Protein AF-A0A160VWM6-F1 (afdb_monomer)

Nearest PDB structures (foldseek):
  8x8i-assembly1_B  TM=5.384E-01  e=4.604E-02  Acinetobacter baumannii
  8x8i-assembly1_A  TM=5.334E-01  e=9.144E-02  Acinetobacter baumannii
  6uvq-assembly1_A  TM=3.878E-01  e=1.323E-02  Actinomadura melliaura
  3bus-assembly2_B  TM=4.805E-01  e=1.933E-01  Lentzea aerocolonigenes
  2o57-assembly2_D  TM=3.597E-01  e=1.249E-01  Galdieria sulphuraria

Sequence (123 aa):
MARKLAQTVMIVEPVPSGNEAYLRFAELWRKAMTSIGRYEVYQLPEYWWRLAKEAGFNITLKKIIRWNSYVPSEVLMNMGEETVKEWKELGVHKEIIEEFKEFLKEKPKMKWSDIAVIVASRA

Foldseek 3Di:
DVLVVDQKDKDKFFAQDWDPLSVVVLVLVCLLCVQLVHHPDGDHLVVVVVVLVVSQWAWPDKDKADFPDWDPLVNVVVVLVVVLVVSVVSVGDVVSSVVSVVSNVVSDRTTGTIMIIIMTGHD

Secondary structure (DSSP, 8-state):
-HHHH-SEEEEEEE-S---HHHHHHHHHHHHHHHHTT----PPPHHHHHHHHHHTTPEEEEEEEE---SBPPHHHHHHHHHHHHHHHHHTT--HHHHHHHHHHHHT---PBPPPEEEEEEE--

Organism: NCBI:txid54262

Mean predicted aligned error: 4.63 Å

Structure (mmCIF, N/CA/C/O backbone):
data_AF-A0A160VWM6-F1
#
_entry.id   AF-A0A160VWM6-F1
#
loop_
_atom_site.group_PDB
_atom_site.id
_atom_site.type_symbol
_atom_site.label_atom_id
_atom_site.label_alt_id
_atom_site.label_comp_id
_atom_site.lab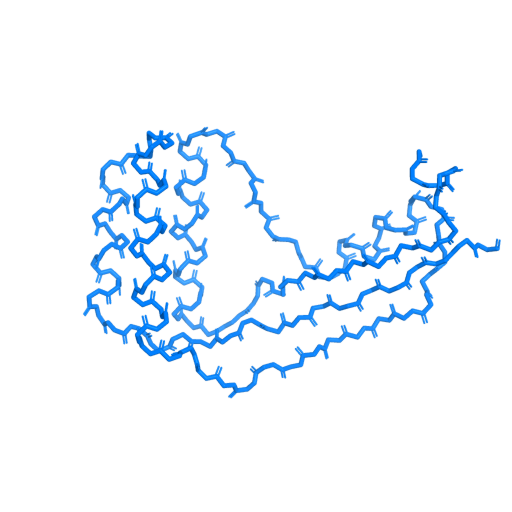el_asym_id
_atom_site.label_entity_id
_atom_site.label_seq_id
_atom_site.pdbx_PDB_ins_code
_atom_site.Cartn_x
_atom_site.Cartn_y
_atom_site.Cartn_z
_atom_site.occupancy
_atom_site.B_iso_or_equiv
_atom_site.auth_seq_id
_atom_site.auth_comp_id
_atom_site.auth_asym_id
_atom_site.auth_atom_id
_ato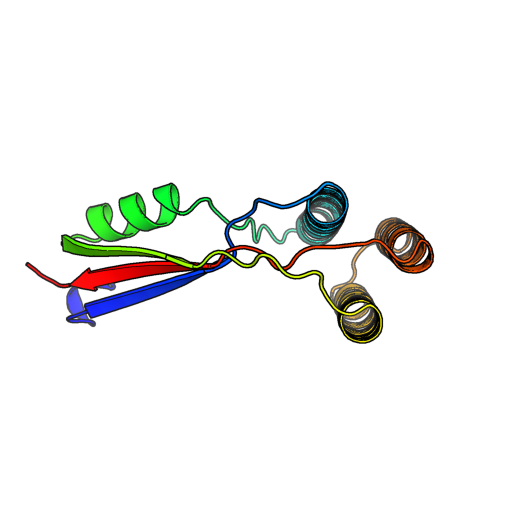m_site.pdbx_PDB_model_num
ATOM 1 N N . MET A 1 1 ? -15.609 18.452 12.165 1.00 59.94 1 MET A N 1
ATOM 2 C CA . MET A 1 1 ? -16.605 18.466 11.067 1.00 59.94 1 MET A CA 1
ATOM 3 C C . MET A 1 1 ? -17.255 17.090 10.887 1.00 59.94 1 MET A C 1
ATOM 5 O O . MET A 1 1 ? -18.456 17.008 11.097 1.00 59.94 1 MET A O 1
ATOM 9 N N . ALA A 1 2 ? -16.486 16.007 10.681 1.00 64.25 2 ALA A N 1
ATOM 10 C CA . ALA A 1 2 ? -16.989 14.615 10.642 1.00 64.25 2 ALA A CA 1
ATOM 11 C C . ALA A 1 2 ? -17.805 14.215 11.891 1.00 64.25 2 ALA A C 1
ATOM 13 O O . ALA A 1 2 ? -18.940 13.759 11.764 1.00 64.25 2 ALA A O 1
ATOM 14 N N . ARG A 1 3 ? -17.275 14.574 13.077 1.00 65.69 3 ARG A N 1
ATOM 15 C CA . ARG A 1 3 ? -17.990 14.975 14.306 1.00 65.69 3 ARG A CA 1
ATOM 16 C C . ARG A 1 3 ? -19.502 15.029 14.171 1.00 65.69 3 ARG A C 1
ATOM 18 O O . ARG A 1 3 ? -20.225 14.242 14.736 1.00 65.69 3 ARG A O 1
ATOM 25 N N . LYS A 1 4 ? -19.965 16.050 13.458 1.00 77.25 4 LYS A N 1
ATOM 26 C CA . LYS A 1 4 ? -21.356 16.503 13.445 1.00 77.25 4 LYS A CA 1
ATOM 27 C C . LYS A 1 4 ? -22.232 15.701 12.479 1.00 77.25 4 LYS A C 1
ATOM 29 O O . LYS A 1 4 ? -23.443 15.702 12.649 1.00 77.25 4 LYS A O 1
ATOM 34 N N . LEU A 1 5 ? -21.628 14.961 11.548 1.00 81.56 5 LEU A N 1
ATOM 35 C CA . LEU A 1 5 ? -22.314 14.282 10.446 1.00 81.56 5 LEU A CA 1
ATOM 36 C C . LEU A 1 5 ? -22.475 12.772 10.669 1.00 81.56 5 LEU A C 1
ATOM 38 O O . LEU A 1 5 ? -23.514 12.227 10.327 1.00 81.56 5 LEU A O 1
ATOM 42 N N . ALA A 1 6 ? -21.495 12.108 11.289 1.00 86.06 6 ALA A N 1
ATOM 43 C CA . ALA A 1 6 ? -21.520 10.655 11.485 1.00 86.06 6 ALA A CA 1
ATOM 44 C C . ALA A 1 6 ? -21.591 10.274 12.969 1.00 86.06 6 ALA A C 1
ATOM 46 O O . ALA A 1 6 ? -20.918 10.897 13.796 1.00 86.06 6 ALA A O 1
ATOM 47 N N . GLN A 1 7 ? -22.396 9.261 13.309 1.00 89.31 7 GLN A N 1
ATOM 48 C CA . GLN A 1 7 ? -22.401 8.652 14.648 1.00 89.31 7 GLN A CA 1
ATOM 49 C C . GLN A 1 7 ? -21.214 7.700 14.841 1.00 89.31 7 GLN A C 1
ATOM 51 O O . GLN A 1 7 ? -20.629 7.665 15.922 1.00 89.31 7 GLN A O 1
ATOM 56 N N . THR A 1 8 ? -20.817 7.009 13.773 1.00 93.19 8 THR A N 1
ATOM 57 C CA . THR A 1 8 ? -19.707 6.056 13.746 1.00 93.19 8 THR A CA 1
ATOM 58 C C . THR A 1 8 ? -18.904 6.243 12.465 1.00 93.19 8 THR A C 1
ATOM 60 O O . THR A 1 8 ? -19.462 6.538 11.410 1.00 93.19 8 THR A O 1
ATOM 63 N N . VAL A 1 9 ? -17.589 6.081 12.567 1.00 93.75 9 VAL A N 1
ATOM 64 C CA . VAL A 1 9 ? -16.632 6.077 11.463 1.00 93.75 9 VAL A CA 1
ATOM 65 C C . VAL A 1 9 ? -15.861 4.765 11.510 1.00 93.75 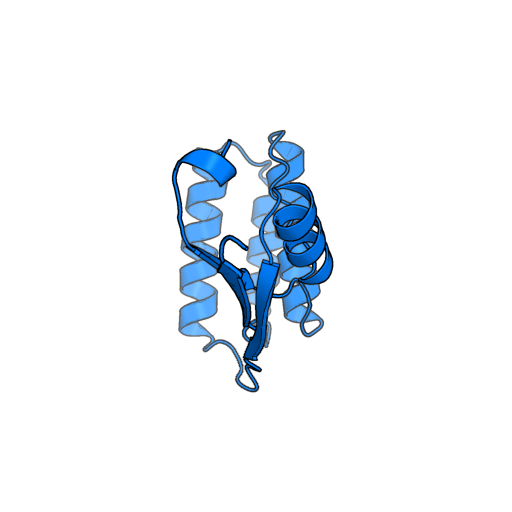9 VAL A C 1
ATOM 67 O O . VAL A 1 9 ? -15.404 4.345 12.575 1.00 93.75 9 VAL A O 1
ATOM 70 N N . MET A 1 10 ? -15.700 4.140 10.347 1.00 94.88 10 MET A N 1
ATOM 71 C CA . MET A 1 10 ? -14.799 3.012 10.149 1.00 94.88 10 MET A CA 1
ATOM 72 C C . MET A 1 10 ? -13.683 3.437 9.198 1.00 94.88 10 MET A C 1
ATOM 74 O O . MET A 1 10 ? -13.961 3.940 8.114 1.00 94.88 10 MET A O 1
ATOM 78 N N . ILE A 1 11 ? -12.437 3.245 9.616 1.00 93.88 11 ILE A N 1
ATOM 79 C CA . ILE A 1 11 ? -11.243 3.456 8.797 1.00 93.88 11 ILE A CA 1
ATOM 80 C C . ILE A 1 11 ? -10.683 2.072 8.484 1.00 93.88 11 ILE A C 1
ATOM 82 O O . ILE A 1 11 ? -10.450 1.285 9.407 1.00 93.88 11 ILE A O 1
ATOM 86 N N . VAL A 1 12 ? -10.512 1.778 7.197 1.00 94.25 12 VAL A N 1
ATOM 87 C CA . VAL A 1 12 ? -9.941 0.524 6.697 1.00 94.25 12 VAL A CA 1
ATOM 88 C C . VAL A 1 12 ? -8.806 0.888 5.764 1.00 94.25 12 VAL A C 1
ATOM 90 O O . VAL A 1 12 ? -9.054 1.367 4.665 1.00 94.25 12 VAL A O 1
ATOM 93 N N . GLU A 1 13 ? -7.578 0.683 6.220 1.00 92.25 13 GLU A N 1
ATOM 94 C CA . GLU A 1 13 ? -6.387 1.130 5.502 1.00 92.25 13 GLU A CA 1
ATOM 95 C C . GLU A 1 13 ? -5.327 0.027 5.470 1.00 92.25 13 GLU A C 1
ATOM 97 O O . GLU A 1 13 ? -5.140 -0.671 6.478 1.00 92.25 13 GLU A O 1
ATOM 102 N N . PRO A 1 14 ? -4.600 -0.136 4.352 1.00 90.56 14 PRO A N 1
ATOM 103 C CA . PRO A 1 14 ? -3.395 -0.948 4.324 1.00 90.56 14 PRO A CA 1
ATOM 104 C C . PRO A 1 14 ? -2.369 -0.415 5.325 1.00 90.56 14 PRO A C 1
ATOM 106 O O . PRO A 1 14 ? -2.099 0.784 5.395 1.00 90.56 14 PRO A O 1
ATOM 109 N N . VAL A 1 15 ? -1.756 -1.311 6.093 1.00 90.88 15 VAL A N 1
ATOM 110 C CA . VAL A 1 15 ? -0.600 -0.961 6.916 1.00 90.88 15 VAL A CA 1
ATOM 111 C C . VAL A 1 15 ? 0.584 -0.740 5.968 1.00 90.88 15 VAL A C 1
ATOM 113 O O . VAL A 1 15 ? 0.886 -1.641 5.182 1.00 90.88 15 VAL A O 1
ATOM 116 N N . PRO A 1 16 ? 1.284 0.411 6.030 1.00 85.81 16 PRO A N 1
ATOM 117 C CA . PRO A 1 16 ? 2.418 0.714 5.157 1.00 85.81 16 PRO A CA 1
ATOM 118 C C . PRO A 1 16 ? 3.692 -0.014 5.613 1.00 85.81 16 PRO A C 1
ATOM 120 O O . PRO A 1 16 ? 4.750 0.582 5.811 1.00 85.81 16 PRO A O 1
ATOM 123 N N . SER A 1 17 ? 3.579 -1.320 5.826 1.00 82.75 17 SER A N 1
ATOM 124 C CA . SER A 1 17 ? 4.663 -2.231 6.154 1.00 82.75 17 SER A CA 1
ATOM 125 C C . SER A 1 17 ? 4.502 -3.511 5.339 1.00 82.75 17 SER A C 1
ATOM 127 O O . SER A 1 17 ? 3.414 -3.872 4.892 1.00 82.75 17 SER A O 1
ATOM 129 N N . GLY A 1 18 ? 5.614 -4.194 5.102 1.00 85.06 18 GLY A N 1
ATOM 130 C CA . GLY A 1 18 ? 5.621 -5.389 4.279 1.00 85.06 18 GLY A CA 1
ATOM 131 C C . G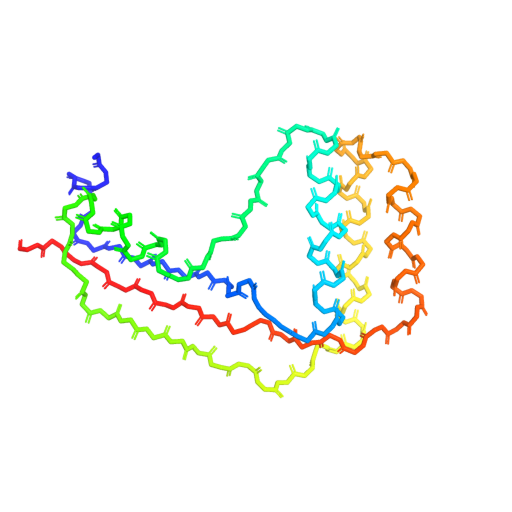LY A 1 18 ? 7.019 -5.957 4.140 1.00 85.06 18 GLY A C 1
ATOM 132 O O . GLY A 1 18 ? 7.950 -5.555 4.840 1.00 85.06 18 GLY A O 1
ATOM 133 N N . ASN A 1 19 ? 7.157 -6.919 3.236 1.00 91.12 19 ASN A N 1
ATOM 134 C CA . ASN A 1 19 ? 8.462 -7.454 2.886 1.00 91.12 19 ASN A CA 1
ATOM 135 C C . ASN A 1 19 ? 9.216 -6.514 1.931 1.00 91.12 19 ASN A C 1
ATOM 137 O O . ASN A 1 19 ? 8.671 -5.530 1.446 1.00 91.12 19 ASN A O 1
ATOM 141 N N . GLU A 1 20 ? 10.471 -6.838 1.638 1.00 92.88 20 GLU A N 1
ATOM 142 C CA . GLU A 1 20 ? 11.362 -6.022 0.801 1.00 92.88 20 GLU A CA 1
ATOM 143 C C . GLU A 1 20 ? 10.742 -5.612 -0.546 1.00 92.88 20 GLU A C 1
ATOM 145 O O . GLU A 1 20 ? 10.772 -4.439 -0.908 1.00 92.88 20 GLU A O 1
ATOM 150 N N . ALA A 1 21 ? 10.077 -6.547 -1.232 1.00 93.38 21 ALA A N 1
ATOM 151 C CA . ALA A 1 21 ? 9.358 -6.271 -2.476 1.00 93.38 21 ALA A CA 1
ATOM 152 C C . ALA A 1 21 ? 8.270 -5.194 -2.312 1.00 93.38 21 ALA A C 1
ATOM 154 O O . ALA A 1 21 ? 8.151 -4.304 -3.151 1.00 93.38 21 ALA A O 1
ATOM 155 N N . TYR A 1 22 ? 7.500 -5.248 -1.221 1.00 91.81 22 TYR A N 1
ATOM 156 C CA . TYR A 1 22 ? 6.507 -4.220 -0.915 1.00 91.81 22 TYR A CA 1
ATOM 157 C C . TYR A 1 22 ? 7.166 -2.868 -0.625 1.00 91.81 22 TYR A C 1
ATOM 159 O O . TYR A 1 22 ? 6.705 -1.841 -1.113 1.00 91.81 22 TYR A O 1
ATOM 167 N N . LEU A 1 23 ? 8.256 -2.854 0.148 1.00 91.25 23 LEU A N 1
ATOM 168 C CA . LEU A 1 23 ? 8.965 -1.613 0.473 1.00 91.25 23 LEU A CA 1
ATOM 169 C C . LEU A 1 23 ? 9.503 -0.934 -0.790 1.00 91.25 23 LEU A C 1
ATOM 171 O O . LEU A 1 23 ? 9.358 0.279 -0.935 1.00 91.25 23 LEU A O 1
ATOM 175 N N . ARG A 1 24 ? 10.040 -1.720 -1.730 1.00 94.06 24 ARG A N 1
ATOM 176 C CA . ARG A 1 24 ? 10.497 -1.223 -3.029 1.00 94.06 24 ARG A CA 1
ATOM 177 C C . ARG A 1 24 ? 9.348 -0.685 -3.881 1.00 94.06 24 ARG A C 1
ATOM 179 O O . ARG A 1 24 ? 9.462 0.405 -4.438 1.00 94.06 24 ARG A O 1
ATOM 186 N N . PHE A 1 25 ? 8.224 -1.399 -3.935 1.00 92.44 25 PHE A N 1
ATOM 187 C CA . PHE A 1 25 ? 7.005 -0.910 -4.583 1.00 92.44 25 PHE A CA 1
ATOM 188 C C . PHE A 1 25 ? 6.553 0.437 -3.987 1.00 92.44 25 PHE A C 1
ATOM 190 O O . PHE A 1 25 ? 6.319 1.397 -4.719 1.00 92.44 25 PHE A O 1
ATOM 197 N N . ALA A 1 26 ? 6.481 0.535 -2.657 1.00 90.62 26 ALA A N 1
ATOM 198 C CA . ALA A 1 26 ? 6.033 1.734 -1.953 1.00 90.62 26 ALA A CA 1
ATOM 199 C C . ALA A 1 26 ? 6.981 2.931 -2.152 1.00 90.62 26 ALA A C 1
ATOM 201 O O . ALA A 1 26 ? 6.531 4.076 -2.229 1.00 90.62 26 ALA A O 1
ATOM 202 N N . GLU A 1 27 ? 8.287 2.683 -2.252 1.00 92.62 27 GLU A N 1
ATOM 203 C CA . GLU A 1 27 ? 9.286 3.696 -2.593 1.00 92.62 27 GLU A CA 1
ATOM 204 C C . GLU A 1 27 ? 9.045 4.266 -3.997 1.00 92.62 27 GLU A C 1
ATOM 206 O O . GLU A 1 27 ? 8.946 5.486 -4.152 1.00 92.62 27 GLU A O 1
ATOM 211 N N . LEU A 1 28 ? 8.893 3.396 -5.002 1.00 94.31 28 LEU A N 1
ATOM 212 C CA . LEU A 1 28 ? 8.635 3.792 -6.391 1.00 94.31 28 LEU A CA 1
ATOM 213 C C . LEU A 1 28 ? 7.316 4.555 -6.518 1.00 94.31 28 LEU A C 1
ATOM 215 O O . LEU A 1 28 ? 7.272 5.599 -7.167 1.00 94.31 28 LEU A O 1
ATOM 219 N N . TRP A 1 29 ? 6.273 4.096 -5.822 1.00 92.44 29 TRP A N 1
ATOM 220 C CA . TRP A 1 29 ? 5.002 4.809 -5.729 1.00 92.44 29 TRP A CA 1
ATOM 221 C C . TRP A 1 29 ? 5.174 6.218 -5.161 1.00 92.44 29 TRP A C 1
ATOM 223 O O . TRP A 1 29 ? 4.734 7.198 -5.761 1.00 92.44 29 TRP A O 1
ATOM 233 N N . ARG A 1 30 ? 5.866 6.352 -4.022 1.00 91.44 30 ARG A N 1
ATOM 234 C CA . ARG A 1 30 ? 6.112 7.656 -3.394 1.00 91.44 30 ARG A CA 1
ATOM 235 C C . ARG A 1 30 ? 6.913 8.578 -4.307 1.00 91.44 30 ARG A C 1
ATOM 237 O O . ARG A 1 30 ? 6.592 9.763 -4.395 1.00 91.44 30 ARG A O 1
ATOM 244 N N . LYS A 1 31 ? 7.933 8.045 -4.982 1.00 93.50 31 LYS A N 1
ATOM 245 C CA . LYS A 1 31 ? 8.745 8.775 -5.961 1.00 93.50 31 LYS A CA 1
ATOM 246 C C . LYS A 1 31 ? 7.871 9.295 -7.106 1.00 93.50 31 LYS A C 1
ATOM 248 O O . LYS A 1 31 ? 7.929 10.487 -7.404 1.00 93.50 31 LYS A O 1
ATOM 253 N N . ALA A 1 32 ? 7.015 8.444 -7.675 1.00 94.69 32 ALA A N 1
ATOM 254 C CA . ALA A 1 32 ? 6.080 8.812 -8.736 1.00 94.69 32 ALA A CA 1
ATOM 255 C C . ALA A 1 32 ? 5.115 9.915 -8.290 1.00 94.69 32 ALA A C 1
ATOM 257 O O . ALA A 1 32 ? 5.079 10.975 -8.913 1.00 94.69 32 ALA A O 1
ATOM 258 N N . MET A 1 33 ? 4.399 9.711 -7.180 1.00 94.19 33 MET A N 1
ATOM 259 C CA . MET A 1 33 ? 3.428 10.684 -6.670 1.00 94.19 33 MET A CA 1
ATOM 260 C C . MET A 1 33 ? 4.086 12.033 -6.362 1.00 94.19 33 MET A C 1
ATOM 262 O O . MET A 1 33 ? 3.605 13.074 -6.810 1.00 94.19 33 MET A O 1
ATOM 266 N N . THR A 1 34 ? 5.241 12.022 -5.690 1.00 92.50 34 THR A N 1
ATOM 267 C CA . THR A 1 34 ? 5.966 13.252 -5.338 1.00 92.50 34 THR A CA 1
A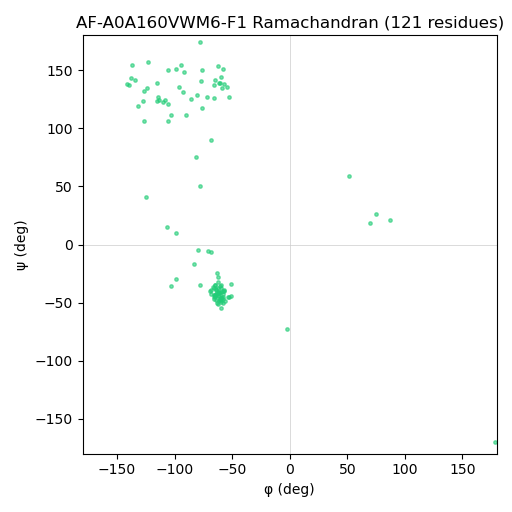TOM 268 C C . THR A 1 34 ? 6.405 14.020 -6.586 1.00 92.50 34 THR A C 1
ATOM 270 O O . THR A 1 34 ? 6.338 15.247 -6.597 1.00 92.50 34 THR A O 1
ATOM 273 N N . SER A 1 35 ? 6.811 13.316 -7.651 1.00 94.38 35 SER A N 1
ATOM 274 C CA . SER A 1 35 ? 7.257 13.943 -8.904 1.00 94.38 35 SER A CA 1
ATOM 275 C C . SER A 1 35 ? 6.166 14.757 -9.609 1.00 94.38 35 SER A C 1
ATOM 277 O O . SER A 1 35 ? 6.477 15.707 -10.319 1.00 94.38 35 SER A O 1
ATOM 279 N N . ILE A 1 36 ? 4.896 14.435 -9.354 1.00 94.31 36 ILE A N 1
ATOM 280 C CA . ILE A 1 36 ? 3.725 15.138 -9.900 1.00 94.31 36 ILE A CA 1
ATOM 281 C C . ILE A 1 36 ? 3.014 16.004 -8.845 1.00 94.31 36 ILE A C 1
ATOM 283 O O . ILE A 1 36 ? 1.864 16.398 -9.031 1.00 94.31 36 ILE A O 1
ATOM 287 N N . GLY A 1 37 ? 3.668 16.281 -7.710 1.00 91.44 37 GLY A N 1
ATOM 288 C CA . GLY A 1 37 ? 3.108 17.100 -6.630 1.00 91.44 37 GLY A CA 1
ATOM 289 C C . GLY A 1 37 ? 1.952 16.445 -5.864 1.00 91.44 37 GLY A C 1
ATOM 290 O O . GLY A 1 37 ? 1.190 17.141 -5.193 1.00 91.44 37 GLY A O 1
ATOM 291 N N . ARG A 1 38 ? 1.799 15.117 -5.955 1.00 89.69 38 ARG A N 1
ATOM 292 C CA . ARG A 1 38 ? 0.850 14.338 -5.151 1.00 89.69 38 ARG A CA 1
ATOM 293 C C . ARG A 1 38 ? 1.562 13.743 -3.941 1.00 89.69 38 ARG A C 1
ATOM 295 O O . ARG A 1 38 ? 2.651 13.190 -4.045 1.00 89.69 38 ARG A O 1
ATOM 302 N N . TYR A 1 39 ? 0.925 13.826 -2.780 1.00 77.25 39 TYR A N 1
ATOM 303 C CA . TYR A 1 39 ? 1.522 13.408 -1.507 1.00 77.25 39 TYR A CA 1
ATOM 304 C C . TYR A 1 39 ? 0.655 12.379 -0.790 1.00 77.25 39 TYR A C 1
ATOM 306 O O . TYR A 1 39 ? 0.479 12.437 0.427 1.00 77.25 39 TYR A O 1
ATOM 314 N N . GLU A 1 40 ? 0.099 11.431 -1.544 1.00 67.31 40 GLU A N 1
ATOM 315 C CA . GLU A 1 40 ? -0.589 10.282 -0.962 1.00 67.31 40 GLU A CA 1
ATOM 316 C C . GLU A 1 40 ? 0.431 9.383 -0.258 1.00 67.31 40 GLU A C 1
ATOM 318 O O . GLU A 1 40 ? 1.055 8.497 -0.842 1.00 67.31 40 GLU A O 1
ATOM 323 N N . VAL A 1 41 ? 0.649 9.676 1.022 1.00 73.56 41 VAL A N 1
ATOM 324 C CA . VAL A 1 41 ? 1.511 8.902 1.908 1.00 73.56 41 VAL A CA 1
ATOM 325 C C . VAL A 1 41 ? 0.615 8.120 2.848 1.00 73.56 41 VAL A C 1
ATOM 327 O O . VAL A 1 41 ? 0.050 8.686 3.786 1.00 73.56 41 VAL A O 1
ATOM 330 N N . TYR A 1 42 ? 0.519 6.813 2.603 1.00 80.00 42 TYR A N 1
ATOM 331 C CA . TYR A 1 42 ? -0.120 5.883 3.527 1.00 80.00 42 TYR A CA 1
ATOM 332 C C . TYR A 1 42 ? 0.490 6.035 4.921 1.00 80.00 42 TYR A C 1
ATOM 334 O O . TYR A 1 42 ? 1.711 6.004 5.098 1.00 80.00 42 TYR A O 1
ATOM 342 N N . GLN A 1 43 ? -0.381 6.233 5.905 1.00 87.75 43 GLN A N 1
ATOM 343 C CA . GLN A 1 43 ? 0.005 6.466 7.289 1.00 87.75 43 GLN A CA 1
ATOM 344 C C . GLN A 1 43 ? -0.108 5.185 8.107 1.00 87.75 43 GLN A C 1
ATOM 346 O O . GLN A 1 43 ? -0.951 4.326 7.845 1.00 87.75 43 GLN A O 1
ATOM 351 N N . LEU A 1 44 ? 0.723 5.081 9.143 1.00 90.94 44 LEU A N 1
ATOM 352 C CA . LEU A 1 44 ? 0.618 3.998 10.114 1.00 90.94 44 LEU A CA 1
ATOM 353 C C . LEU A 1 44 ? -0.733 4.052 10.859 1.00 90.94 44 LEU A C 1
ATOM 355 O O . LEU A 1 44 ? -1.302 5.137 11.021 1.00 90.94 44 LEU A O 1
ATOM 359 N N . PRO A 1 45 ? -1.243 2.918 11.372 1.00 91.38 45 PRO A N 1
ATOM 360 C CA . PRO A 1 45 ? -2.519 2.862 12.095 1.00 91.38 45 PRO A CA 1
ATOM 361 C C . PRO A 1 45 ? -2.648 3.890 13.232 1.00 91.38 45 PRO A C 1
ATOM 363 O O . PRO A 1 45 ? -3.726 4.434 13.472 1.00 91.38 45 PRO A O 1
ATOM 366 N N . GLU A 1 46 ? -1.542 4.206 13.905 1.00 92.81 46 GLU A N 1
ATOM 367 C CA . GLU A 1 46 ? -1.451 5.172 15.000 1.00 92.81 46 GLU A CA 1
ATOM 368 C C . GLU A 1 46 ? -1.884 6.579 14.585 1.00 92.81 46 GLU A C 1
ATOM 370 O O . GLU A 1 46 ? -2.534 7.280 15.368 1.00 92.81 46 GLU A O 1
ATOM 375 N N . TYR A 1 47 ? -1.556 6.985 13.356 1.00 93.69 47 TYR A N 1
ATOM 376 C CA . TYR A 1 47 ? -1.975 8.269 12.804 1.00 93.69 47 TYR A CA 1
ATOM 377 C C . TYR A 1 47 ? -3.501 8.359 12.768 1.00 93.69 47 TYR A C 1
ATOM 379 O O . TYR A 1 47 ? -4.082 9.310 13.291 1.00 93.69 47 TYR A O 1
ATOM 387 N N . TRP A 1 48 ? -4.154 7.330 12.228 1.00 93.44 48 TRP A N 1
ATOM 388 C CA . TRP A 1 48 ? -5.607 7.265 12.105 1.00 93.44 48 TRP A CA 1
ATOM 389 C C . TRP A 1 48 ? -6.298 7.209 13.469 1.00 93.44 48 TRP A C 1
ATOM 391 O O . TRP A 1 48 ? -7.327 7.853 13.675 1.00 93.44 48 TRP A O 1
ATOM 401 N N . TRP A 1 49 ? -5.709 6.501 14.442 1.00 91.19 49 TRP A N 1
ATOM 402 C CA . TRP A 1 49 ? -6.207 6.499 15.822 1.00 91.19 49 TRP A CA 1
ATOM 403 C C . TRP A 1 49 ? -6.185 7.893 16.437 1.00 91.19 49 TRP A C 1
ATOM 405 O O . TRP A 1 49 ? -7.155 8.294 17.084 1.00 91.19 49 TRP A O 1
ATOM 415 N N . ARG A 1 50 ? -5.068 8.608 16.273 1.00 94.38 50 ARG A N 1
ATOM 416 C CA . ARG A 1 50 ? -4.904 9.965 16.792 1.00 94.38 50 ARG A CA 1
ATOM 417 C C . ARG A 1 50 ? -5.885 10.914 16.113 1.00 94.38 50 ARG A C 1
ATOM 419 O O . ARG A 1 50 ? -6.620 11.599 16.815 1.00 94.38 50 ARG A O 1
ATOM 426 N N . LEU A 1 51 ? -5.983 10.859 14.786 1.00 93.25 51 LEU A N 1
ATOM 427 C CA . LEU A 1 51 ? -6.894 11.695 14.009 1.00 93.25 51 LEU A CA 1
ATOM 428 C C . LEU A 1 51 ? -8.358 11.503 14.433 1.00 93.25 51 LEU A C 1
ATOM 430 O O . LEU A 1 51 ? -9.077 12.478 14.638 1.00 93.25 51 LEU A O 1
ATOM 434 N N . ALA A 1 52 ? -8.809 10.259 14.621 1.00 92.25 52 ALA A N 1
ATOM 435 C CA . ALA A 1 52 ? -10.174 9.980 15.068 1.00 92.25 52 ALA A CA 1
ATOM 436 C C . ALA A 1 52 ? -10.451 10.514 16.488 1.00 92.25 52 ALA A C 1
ATOM 438 O O . ALA A 1 52 ? -11.526 11.065 16.741 1.00 92.25 52 ALA A O 1
ATOM 439 N N . LYS A 1 53 ? -9.473 10.413 17.400 1.00 92.31 53 LYS A N 1
ATOM 440 C CA . LYS A 1 53 ? -9.569 11.008 18.743 1.00 92.31 53 LYS A CA 1
ATOM 441 C C . LYS A 1 53 ? -9.614 12.534 18.700 1.00 92.31 53 LYS A C 1
ATOM 443 O O . LYS A 1 53 ? -10.474 13.127 19.341 1.00 92.31 53 LYS A O 1
ATOM 448 N N . GLU A 1 54 ? -8.731 13.167 17.932 1.00 93.31 54 GLU A N 1
ATOM 449 C CA . GLU A 1 54 ? -8.692 14.627 17.747 1.00 93.31 54 GLU A CA 1
ATOM 450 C C . GLU A 1 54 ? -9.975 15.150 17.087 1.00 93.31 54 GLU A C 1
ATOM 452 O O . GLU A 1 54 ? -10.471 16.223 17.424 1.00 93.31 54 GLU A O 1
ATOM 457 N N . ALA A 1 55 ? -10.589 14.346 16.216 1.00 91.56 55 ALA A N 1
ATOM 458 C CA . ALA A 1 55 ? -11.906 14.617 15.654 1.00 91.56 55 ALA A CA 1
ATOM 459 C C . ALA A 1 55 ? -13.055 14.466 16.674 1.00 91.56 55 ALA A C 1
ATOM 461 O O . ALA A 1 55 ? -14.200 14.795 16.351 1.00 91.56 55 ALA A O 1
ATOM 462 N N . GLY A 1 56 ? -12.771 14.011 17.898 1.00 92.06 56 GLY A N 1
ATOM 463 C CA . GLY A 1 56 ? -13.707 13.928 19.014 1.00 92.06 56 GLY A CA 1
ATOM 464 C C . GLY A 1 56 ? -14.526 12.640 19.075 1.00 92.06 56 GLY A C 1
ATOM 465 O O . GLY A 1 56 ? -15.602 12.666 19.678 1.00 92.06 56 GLY A O 1
ATOM 466 N N . PHE A 1 57 ? -14.066 11.562 18.434 1.00 94.31 57 PHE A N 1
ATOM 467 C CA . PHE A 1 57 ? -14.650 10.225 18.551 1.00 94.31 57 PHE A CA 1
ATOM 468 C C . PHE A 1 57 ? -13.930 9.389 19.618 1.00 94.31 57 PHE A C 1
ATOM 470 O O . PHE A 1 57 ? -12.736 9.557 19.872 1.00 94.31 57 PHE A O 1
ATOM 477 N N . ASN A 1 58 ? -14.648 8.418 20.178 1.00 94.44 58 ASN A N 1
ATOM 478 C CA . ASN A 1 58 ? -14.090 7.366 21.015 1.00 94.44 58 ASN A CA 1
ATOM 479 C C . ASN A 1 58 ? -13.763 6.143 20.161 1.00 94.44 58 ASN A C 1
ATOM 481 O O . ASN A 1 58 ? -14.597 5.669 19.388 1.00 94.44 58 ASN A O 1
ATOM 485 N N . ILE A 1 59 ? -12.552 5.607 20.308 1.00 94.75 59 ILE A N 1
ATOM 486 C CA . ILE A 1 59 ? -12.158 4.394 19.589 1.00 94.75 59 ILE A CA 1
ATOM 487 C C . ILE A 1 59 ? -12.805 3.182 20.259 1.00 94.75 59 ILE A C 1
ATOM 489 O O . ILE A 1 59 ? -12.507 2.885 21.411 1.00 94.75 59 ILE A O 1
ATOM 493 N N . THR A 1 60 ? -13.655 2.481 19.516 1.00 95.56 60 THR A N 1
ATOM 494 C CA . THR A 1 60 ? -14.381 1.282 19.971 1.00 95.56 60 THR A CA 1
ATOM 495 C C . THR A 1 60 ? -13.711 -0.016 19.524 1.00 95.56 60 THR A C 1
ATOM 497 O O . THR A 1 60 ? -13.773 -1.012 20.236 1.00 95.56 60 THR A O 1
ATOM 500 N N . LEU A 1 61 ? -13.014 -0.004 18.381 1.00 95.62 61 LEU A N 1
ATOM 501 C CA . LEU A 1 61 ? -12.250 -1.144 17.877 1.00 95.62 61 LEU A CA 1
ATOM 502 C C . LEU A 1 61 ? -10.939 -0.678 17.248 1.00 95.62 61 LEU A C 1
ATOM 504 O O . LEU A 1 61 ? -10.911 0.289 16.485 1.00 95.62 61 LEU A O 1
ATOM 508 N N . LYS A 1 62 ? -9.871 -1.426 17.528 1.00 95.12 62 LYS A N 1
ATOM 509 C CA . LYS A 1 62 ? -8.607 -1.395 16.790 1.00 95.12 62 LYS A CA 1
ATOM 510 C C . LYS A 1 62 ? -8.217 -2.828 16.475 1.00 95.12 62 LYS A C 1
ATOM 512 O O . LYS A 1 62 ? -8.023 -3.620 17.395 1.00 95.12 62 LYS A O 1
ATOM 517 N N . LYS A 1 63 ? -8.106 -3.166 15.197 1.00 95.38 63 LYS A N 1
ATOM 518 C CA . LYS A 1 63 ? -7.725 -4.508 14.766 1.00 95.38 63 LYS A CA 1
ATOM 519 C C . LYS A 1 63 ? -6.780 -4.425 13.580 1.00 95.38 63 LYS A C 1
ATOM 521 O O . LYS A 1 63 ? -7.016 -3.648 12.666 1.00 95.38 63 LYS A O 1
ATOM 526 N N . ILE A 1 64 ? -5.740 -5.251 13.592 1.00 94.25 64 ILE A N 1
ATOM 527 C CA . ILE A 1 64 ? -4.912 -5.509 12.414 1.00 94.25 64 ILE A CA 1
ATOM 528 C C . ILE A 1 64 ? -5.279 -6.903 11.913 1.00 94.25 64 ILE A C 1
ATOM 530 O O . ILE A 1 64 ? -5.191 -7.883 12.656 1.00 94.25 64 ILE A O 1
ATOM 534 N N . ILE A 1 65 ? -5.743 -6.980 10.672 1.00 93.81 65 ILE A N 1
ATOM 535 C CA . ILE A 1 65 ? -6.004 -8.226 9.960 1.00 93.81 65 ILE A CA 1
ATOM 536 C C . ILE A 1 65 ? -4.718 -8.585 9.230 1.00 93.81 65 ILE A C 1
ATOM 538 O O . ILE A 1 65 ? -4.310 -7.877 8.311 1.00 93.81 65 ILE A O 1
ATOM 542 N N . ARG A 1 66 ? -4.076 -9.668 9.675 1.00 91.94 66 ARG A N 1
ATOM 543 C CA . ARG A 1 66 ? -2.799 -10.099 9.116 1.00 91.94 66 ARG A CA 1
ATOM 544 C C . ARG A 1 66 ? -2.988 -10.877 7.827 1.00 91.94 66 ARG A C 1
ATOM 546 O O . ARG A 1 66 ? -3.721 -11.867 7.815 1.00 91.94 66 ARG A O 1
ATOM 553 N N . TRP A 1 67 ? -2.267 -10.479 6.790 1.00 88.75 67 TRP A N 1
ATOM 554 C CA . TRP A 1 67 ? -2.184 -11.207 5.537 1.00 88.75 67 TRP A CA 1
ATOM 555 C C . TRP A 1 67 ? -0.851 -11.944 5.458 1.00 88.75 67 TRP A C 1
ATOM 557 O O . TRP A 1 67 ? 0.221 -11.364 5.324 1.00 88.75 67 TRP A O 1
ATOM 567 N N . ASN A 1 68 ? -0.917 -13.272 5.526 1.00 85.25 68 ASN A N 1
ATOM 568 C CA . ASN A 1 68 ? 0.271 -14.128 5.474 1.00 85.25 68 ASN A CA 1
ATOM 569 C C . ASN A 1 68 ? 0.525 -14.723 4.079 1.00 85.25 68 ASN A C 1
ATOM 571 O O . ASN A 1 68 ? 1.375 -15.602 3.937 1.00 85.25 68 ASN A O 1
ATOM 575 N N . SER A 1 69 ? -0.197 -14.264 3.055 1.00 91.44 69 SER A N 1
ATOM 576 C CA . SER A 1 69 ? -0.094 -14.764 1.685 1.00 91.44 69 SER A CA 1
ATOM 577 C C . SER A 1 69 ? 0.644 -13.793 0.766 1.00 91.44 69 SER A C 1
ATOM 579 O O . SER A 1 69 ? 0.624 -12.571 0.933 1.00 91.44 69 SER A O 1
ATOM 581 N N . TYR A 1 70 ? 1.311 -14.372 -0.228 1.00 94.06 70 TYR A N 1
ATOM 582 C CA . TYR A 1 70 ? 1.914 -13.620 -1.317 1.00 94.06 70 TYR A CA 1
ATOM 583 C C . TYR A 1 70 ? 0.846 -13.159 -2.311 1.00 94.06 70 TYR A C 1
ATOM 585 O O . TYR A 1 70 ? -0.164 -13.837 -2.514 1.00 94.06 70 TYR A O 1
ATOM 593 N N . VAL A 1 71 ? 1.103 -12.021 -2.948 1.00 93.50 71 VAL A N 1
ATOM 594 C CA . VAL A 1 71 ? 0.342 -11.563 -4.108 1.00 93.50 71 VAL A CA 1
ATOM 595 C C . VAL A 1 71 ? 0.605 -12.543 -5.254 1.00 93.50 71 VAL A C 1
ATOM 597 O O . VAL A 1 71 ? 1.771 -12.800 -5.570 1.00 93.50 71 VAL A O 1
ATOM 600 N N . PRO A 1 72 ? -0.435 -13.124 -5.877 1.00 94.94 72 PRO A N 1
ATOM 601 C CA . PRO A 1 72 ? -0.248 -13.939 -7.069 1.00 94.94 72 PRO A CA 1
ATOM 602 C C . PRO A 1 72 ? 0.460 -13.136 -8.162 1.00 94.94 72 PRO A C 1
ATOM 604 O O . PRO A 1 72 ? 0.128 -11.975 -8.390 1.00 94.94 72 PRO A O 1
ATOM 607 N N . SER A 1 73 ? 1.419 -13.753 -8.859 1.00 92.31 73 SER A N 1
ATOM 608 C CA . SER A 1 73 ? 2.240 -13.038 -9.849 1.00 92.31 73 SER A CA 1
ATOM 609 C C . SER A 1 73 ? 1.399 -12.370 -10.937 1.00 92.31 73 SER A C 1
ATOM 611 O O . SER A 1 73 ? 1.720 -11.261 -11.334 1.00 92.31 73 SER A O 1
ATOM 613 N N . GLU A 1 74 ? 0.336 -13.021 -11.407 1.00 94.31 74 GLU A N 1
ATOM 614 C CA . GLU A 1 74 ? -0.573 -12.460 -12.413 1.00 94.31 74 GLU A CA 1
ATOM 615 C C . GLU A 1 74 ? -1.284 -11.204 -11.898 1.00 94.31 74 GLU A C 1
ATOM 617 O O . GLU A 1 74 ? -1.310 -10.182 -12.574 1.00 94.31 74 GLU A O 1
ATOM 622 N N . VAL A 1 75 ? -1.774 -11.247 -10.657 1.00 94.81 75 VAL A N 1
ATOM 623 C CA . VAL A 1 75 ? -2.419 -10.098 -10.010 1.00 94.81 75 VAL A CA 1
ATOM 624 C C . VAL A 1 75 ? -1.435 -8.938 -9.876 1.00 94.81 75 VAL A C 1
ATOM 626 O O . VAL A 1 75 ? -1.781 -7.808 -10.203 1.00 94.81 75 VAL A O 1
ATOM 629 N N . LEU A 1 76 ? -0.195 -9.211 -9.455 1.00 93.81 76 LEU A N 1
ATOM 630 C CA . LEU A 1 76 ? 0.833 -8.178 -9.323 1.00 93.81 76 LEU A CA 1
ATOM 631 C C . LEU A 1 76 ? 1.187 -7.530 -10.667 1.00 93.81 76 LEU A C 1
ATOM 633 O O . LEU A 1 76 ? 1.351 -6.314 -10.734 1.00 93.81 76 LEU A O 1
ATOM 637 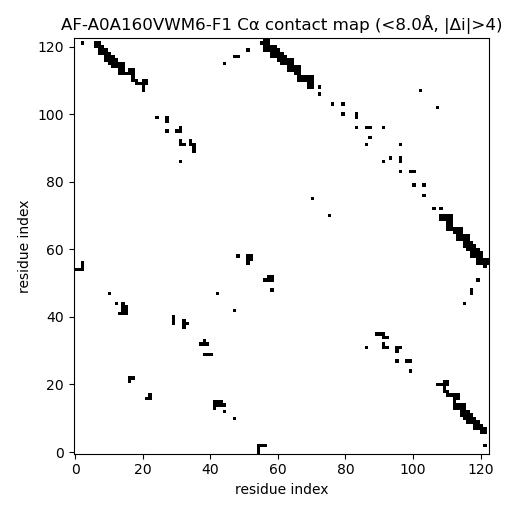N N . MET A 1 77 ? 1.292 -8.330 -11.730 1.00 93.88 77 MET A N 1
ATOM 638 C CA . MET A 1 77 ? 1.570 -7.818 -13.071 1.00 93.88 77 MET A CA 1
ATOM 639 C C . MET A 1 77 ? 0.417 -6.957 -13.589 1.00 93.88 77 MET A C 1
ATOM 641 O O . MET A 1 77 ? 0.674 -5.847 -14.043 1.00 93.88 77 MET A O 1
ATOM 645 N N . ASN A 1 78 ? -0.832 -7.405 -13.436 1.00 96.12 78 ASN A N 1
ATOM 646 C CA . ASN A 1 78 ? -2.011 -6.641 -13.855 1.00 96.12 78 ASN A CA 1
ATOM 647 C C . ASN A 1 78 ? -2.099 -5.299 -13.111 1.00 96.12 78 ASN A C 1
ATOM 649 O O . ASN A 1 78 ? -2.222 -4.252 -13.742 1.00 96.12 78 ASN A O 1
ATOM 653 N N . MET A 1 79 ? -1.932 -5.311 -11.781 1.00 94.06 79 MET A N 1
ATOM 654 C CA . MET A 1 79 ? -1.866 -4.081 -10.979 1.00 94.06 79 MET A CA 1
ATOM 655 C C . MET A 1 79 ? -0.736 -3.157 -11.448 1.00 94.06 79 MET A C 1
ATOM 657 O O . MET A 1 79 ? -0.893 -1.937 -11.499 1.00 94.06 79 MET A O 1
ATOM 661 N N . GLY A 1 80 ? 0.418 -3.732 -11.790 1.00 95.12 80 GLY A N 1
ATOM 662 C CA . GLY A 1 80 ? 1.563 -2.996 -12.303 1.00 95.12 80 GLY A CA 1
ATOM 663 C C . GLY A 1 80 ? 1.295 -2.332 -13.656 1.00 95.12 80 GLY A C 1
ATOM 664 O O . GLY A 1 80 ? 1.646 -1.170 -13.850 1.00 95.12 80 GLY A O 1
ATOM 665 N N . GLU A 1 81 ? 0.643 -3.031 -14.581 1.00 95.94 81 GLU A N 1
ATOM 666 C CA . GLU A 1 81 ? 0.262 -2.492 -15.891 1.00 95.94 81 GLU A CA 1
ATOM 667 C C . GLU A 1 81 ? -0.752 -1.351 -15.771 1.00 95.94 81 GLU A C 1
ATOM 669 O O . GLU A 1 81 ? -0.578 -0.304 -16.405 1.00 95.94 81 GLU A O 1
ATOM 674 N N . GLU A 1 82 ? -1.763 -1.518 -14.916 1.00 96.94 82 GLU A N 1
ATOM 675 C CA . GLU A 1 82 ? -2.734 -0.470 -14.589 1.00 96.94 82 GLU A CA 1
ATOM 676 C C . GLU A 1 82 ? -2.043 0.756 -13.981 1.00 96.94 82 GLU A C 1
ATOM 678 O O . GLU A 1 82 ? -2.250 1.875 -14.451 1.00 96.94 82 GLU A O 1
ATOM 683 N N . THR A 1 83 ? -1.134 0.541 -13.024 1.00 95.44 83 THR A N 1
ATOM 684 C CA . THR A 1 83 ? -0.338 1.610 -12.398 1.00 95.44 83 THR A CA 1
ATOM 685 C C . THR A 1 83 ? 0.503 2.361 -13.433 1.00 95.44 83 THR A C 1
ATOM 687 O O . THR A 1 83 ? 0.523 3.588 -13.456 1.00 95.44 83 THR A O 1
ATOM 690 N N . VAL A 1 84 ? 1.177 1.647 -14.342 1.00 97.19 84 VAL A N 1
ATOM 691 C CA . VAL A 1 84 ? 1.968 2.264 -15.421 1.00 97.19 84 VAL A CA 1
ATOM 692 C C . VAL A 1 84 ? 1.087 3.098 -16.346 1.00 97.19 84 VAL A C 1
ATOM 694 O O . VAL A 1 84 ? 1.516 4.161 -16.802 1.00 97.19 84 VAL A O 1
ATOM 697 N N . LYS A 1 85 ? -0.115 2.615 -16.673 1.00 97.88 85 LYS A N 1
ATOM 698 C CA . LYS A 1 85 ? -1.064 3.355 -17.505 1.00 97.88 85 LYS A CA 1
ATOM 699 C C . LYS A 1 85 ? -1.493 4.646 -16.810 1.00 97.88 85 LYS A C 1
ATOM 701 O O . LYS A 1 85 ? -1.354 5.710 -17.406 1.00 97.88 85 LYS A O 1
ATOM 706 N N . GLU A 1 86 ? -1.916 4.557 -15.554 1.00 96.00 86 GLU A N 1
ATOM 707 C CA . GLU A 1 86 ? -2.307 5.717 -14.752 1.00 96.00 86 GLU A CA 1
ATOM 708 C C . GLU A 1 86 ? -1.159 6.728 -14.634 1.00 96.00 86 GLU A C 1
ATOM 710 O O . GLU A 1 86 ? -1.336 7.915 -14.891 1.00 96.00 86 GLU A O 1
ATOM 715 N N . TRP A 1 87 ? 0.056 6.274 -14.325 1.00 96.62 87 TRP A N 1
ATOM 716 C CA . TRP A 1 87 ? 1.218 7.154 -14.188 1.00 96.62 87 TRP A CA 1
ATOM 717 C C . TRP A 1 87 ? 1.543 7.916 -15.473 1.00 96.62 87 TRP A C 1
ATOM 719 O O . TRP A 1 87 ? 1.919 9.085 -15.407 1.00 96.62 87 TRP A O 1
ATOM 729 N N . LYS A 1 88 ? 1.356 7.299 -16.646 1.00 97.31 88 LYS A N 1
ATOM 730 C CA . LYS A 1 88 ? 1.489 8.007 -17.929 1.00 97.31 88 LYS A CA 1
ATOM 731 C C . LYS A 1 88 ? 0.427 9.091 -18.089 1.00 97.31 88 LYS A C 1
ATOM 733 O O . LYS A 1 88 ? 0.759 10.188 -18.524 1.00 97.31 88 LYS A O 1
ATOM 738 N N . GLU A 1 89 ? -0.824 8.794 -17.743 1.00 97.00 89 GLU A N 1
ATOM 739 C CA . GLU A 1 89 ? -1.940 9.747 -17.817 1.00 97.00 89 GLU A CA 1
ATOM 740 C C . GLU A 1 89 ? -1.751 10.923 -16.846 1.00 97.00 89 GLU A C 1
ATOM 742 O O . GLU A 1 89 ? -2.077 12.061 -17.173 1.00 97.00 89 GLU A O 1
ATOM 747 N N . LEU A 1 90 ? -1.151 10.663 -15.683 1.00 95.44 90 LEU A N 1
ATOM 748 C CA . LEU A 1 90 ? -0.810 11.669 -14.677 1.00 95.44 90 LEU A CA 1
ATOM 749 C C . LEU A 1 90 ? 0.476 12.455 -14.983 1.00 95.44 90 LEU A C 1
ATOM 751 O O . LEU A 1 90 ? 0.802 13.382 -14.243 1.00 95.44 90 LEU A O 1
ATOM 755 N N . GLY A 1 91 ? 1.210 12.106 -16.044 1.00 96.62 91 GLY A N 1
ATOM 756 C CA . GLY A 1 91 ? 2.441 12.796 -16.435 1.00 96.62 91 GLY A CA 1
ATOM 757 C C . GLY A 1 91 ? 3.657 12.481 -15.557 1.00 96.62 91 GLY A C 1
ATOM 758 O O . GLY A 1 91 ? 4.567 13.301 -15.462 1.00 96.62 91 GLY A O 1
ATOM 759 N N . VAL A 1 92 ? 3.696 11.309 -14.915 1.00 97.12 92 VAL A N 1
ATOM 760 C CA . VAL A 1 92 ? 4.876 10.844 -14.168 1.00 97.12 92 VAL A CA 1
ATOM 761 C C . VAL A 1 92 ? 6.067 10.691 -15.118 1.00 97.12 92 VAL A C 1
ATOM 763 O O . VAL A 1 92 ? 5.939 10.181 -16.235 1.00 97.12 92 VAL A O 1
ATOM 766 N N . HIS A 1 93 ? 7.248 11.106 -14.656 1.00 96.12 93 HIS A N 1
ATOM 767 C CA . HIS A 1 93 ? 8.491 11.022 -15.418 1.00 96.12 93 HIS A CA 1
ATOM 768 C C . HIS A 1 93 ? 8.780 9.600 -15.915 1.00 96.12 93 HIS A C 1
ATOM 770 O O . HIS A 1 93 ? 8.671 8.616 -15.174 1.00 96.12 93 HIS A O 1
ATOM 776 N N . LYS A 1 94 ? 9.195 9.496 -17.182 1.00 96.44 94 LYS A N 1
ATOM 777 C CA . LYS A 1 94 ? 9.407 8.217 -17.868 1.00 96.44 94 LYS A CA 1
ATOM 778 C C . LYS A 1 94 ? 10.448 7.350 -17.160 1.00 96.44 94 LYS A C 1
ATOM 780 O O . LYS A 1 94 ? 10.283 6.138 -17.118 1.00 96.44 94 LYS A O 1
ATOM 785 N N . GLU A 1 95 ? 11.474 7.956 -16.576 1.00 97.56 95 GLU A N 1
ATOM 786 C CA . GLU A 1 95 ? 12.538 7.264 -15.847 1.00 97.56 95 G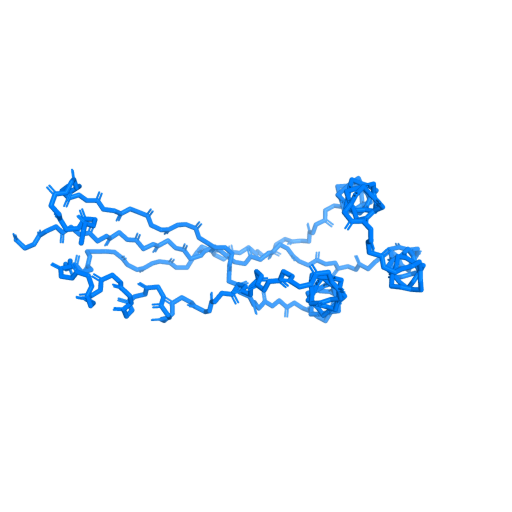LU A CA 1
ATOM 787 C C . G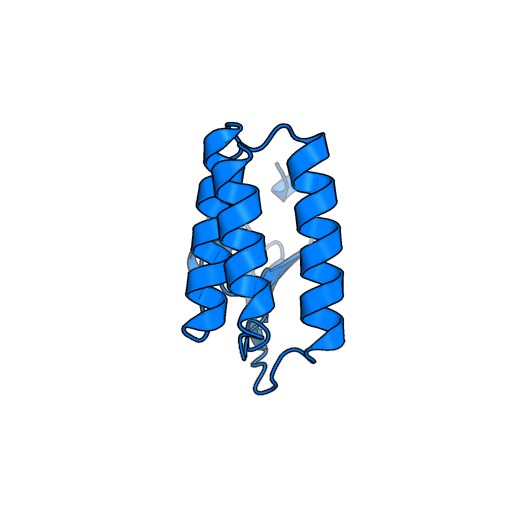LU A 1 95 ? 11.977 6.459 -14.665 1.00 97.56 95 GLU A C 1
ATOM 789 O O . GLU A 1 95 ? 12.365 5.313 -14.463 1.00 97.56 95 GLU A O 1
ATOM 794 N N . ILE A 1 96 ? 11.007 7.020 -13.933 1.00 97.00 96 ILE A N 1
ATOM 795 C CA . ILE A 1 96 ? 10.344 6.345 -12.805 1.00 97.00 96 ILE A CA 1
ATOM 796 C C . ILE A 1 96 ? 9.470 5.193 -13.315 1.00 97.00 96 ILE A C 1
ATOM 798 O O . ILE A 1 96 ? 9.434 4.118 -12.719 1.00 97.00 96 ILE A O 1
ATOM 802 N N . ILE A 1 97 ? 8.778 5.404 -14.438 1.00 97.81 97 ILE A N 1
ATOM 803 C CA . ILE A 1 97 ? 7.946 4.376 -15.071 1.00 97.81 97 ILE A CA 1
ATOM 804 C C . ILE A 1 97 ? 8.802 3.192 -15.543 1.00 97.81 97 ILE A C 1
ATOM 806 O O . ILE A 1 97 ? 8.394 2.044 -15.373 1.00 97.81 97 ILE A O 1
ATOM 810 N N . GLU A 1 98 ? 9.968 3.439 -16.142 1.00 97.94 98 GLU A N 1
ATOM 811 C CA . GLU A 1 98 ? 10.867 2.361 -16.573 1.00 97.94 98 GLU A CA 1
ATOM 812 C C . GLU A 1 98 ? 11.478 1.617 -15.380 1.00 97.94 98 GLU A C 1
ATOM 814 O O . GLU A 1 98 ? 11.443 0.389 -15.371 1.00 97.94 98 GLU A O 1
ATOM 819 N N . GLU A 1 99 ? 11.909 2.327 -14.333 1.00 97.94 99 GLU A N 1
ATOM 820 C CA . GLU A 1 99 ? 12.393 1.716 -13.085 1.00 97.94 99 GLU A CA 1
ATOM 821 C C . GLU A 1 99 ? 11.328 0.797 -12.454 1.00 97.94 99 GLU A C 1
ATOM 823 O O . GLU A 1 99 ? 11.618 -0.312 -12.004 1.00 97.94 99 GLU A O 1
ATOM 828 N N . PHE A 1 100 ? 10.060 1.217 -12.481 1.00 97.44 100 PHE A N 1
ATOM 829 C CA . PHE A 1 100 ? 8.948 0.401 -11.999 1.00 97.44 100 PHE A CA 1
ATOM 830 C C . PHE A 1 100 ? 8.674 -0.826 -12.877 1.00 97.44 100 PHE A C 1
ATOM 832 O O . PHE A 1 100 ? 8.431 -1.917 -12.362 1.00 97.44 100 PHE A O 1
ATOM 839 N N . LYS A 1 101 ? 8.767 -0.697 -14.203 1.00 97.00 101 LYS A N 1
ATOM 840 C CA . LYS A 1 101 ? 8.659 -1.853 -15.106 1.00 97.00 101 LYS A CA 1
ATOM 841 C C . LYS A 1 101 ? 9.795 -2.850 -14.905 1.00 97.00 101 LYS A C 1
ATOM 843 O O . LYS A 1 101 ? 9.555 -4.049 -15.004 1.00 97.00 101 LYS A O 1
ATOM 848 N N . GLU A 1 102 ? 11.018 -2.382 -14.671 1.00 97.12 102 GLU A N 1
ATOM 849 C CA . GLU A 1 102 ? 12.162 -3.246 -14.360 1.00 97.12 102 GLU A CA 1
ATOM 850 C C . GLU A 1 102 ? 11.914 -4.028 -13.073 1.00 97.12 102 GLU A C 1
ATOM 852 O O . GLU A 1 102 ? 11.994 -5.255 -13.095 1.00 97.12 102 GLU A O 1
ATOM 857 N N . PHE A 1 103 ? 11.462 -3.348 -12.017 1.00 95.88 103 PHE A N 1
ATOM 858 C CA . PHE A 1 103 ? 11.025 -3.997 -10.783 1.00 95.88 103 PHE A CA 1
ATOM 859 C C . PHE A 1 103 ? 9.970 -5.091 -11.031 1.00 95.88 103 PHE A C 1
ATOM 861 O O . PHE A 1 103 ? 10.094 -6.193 -10.506 1.00 95.88 103 PHE A O 1
ATOM 868 N N . LEU A 1 104 ? 8.954 -4.843 -11.866 1.00 95.00 104 LEU A N 1
ATOM 869 C CA . LEU A 1 104 ? 7.938 -5.858 -12.185 1.00 95.00 104 LEU A CA 1
ATOM 870 C C . LEU A 1 104 ? 8.506 -7.050 -12.977 1.00 95.00 104 LEU A C 1
ATOM 872 O O . LEU A 1 104 ? 8.108 -8.193 -12.738 1.00 95.00 104 LEU A O 1
ATOM 876 N N . LYS A 1 105 ? 9.456 -6.818 -13.894 1.00 94.56 105 LYS A N 1
ATOM 877 C CA . LYS A 1 105 ? 10.107 -7.881 -14.687 1.00 94.56 105 LYS A CA 1
ATOM 878 C C . LYS A 1 105 ? 10.886 -8.871 -13.823 1.00 94.56 105 LYS A C 1
ATOM 880 O O . LYS A 1 105 ? 10.981 -10.040 -14.198 1.00 94.56 105 LYS A O 1
ATOM 885 N N . GLU A 1 106 ? 11.391 -8.441 -12.668 1.00 93.44 106 GLU A N 1
ATOM 886 C CA . GLU A 1 106 ? 12.064 -9.309 -11.690 1.00 93.44 106 GLU A CA 1
ATOM 887 C C . GLU A 1 106 ? 11.113 -10.314 -11.013 1.00 93.44 106 GLU A C 1
ATOM 889 O O . GLU A 1 106 ? 11.563 -11.203 -10.290 1.00 93.44 106 GLU A O 1
ATOM 894 N N . LYS A 1 107 ? 9.798 -10.218 -11.269 1.00 90.38 107 LYS A N 1
ATOM 895 C CA . LYS A 1 107 ? 8.742 -11.045 -10.661 1.00 90.38 107 LYS A CA 1
ATOM 896 C C . LYS A 1 107 ? 8.846 -11.054 -9.130 1.00 90.38 107 LYS A C 1
ATOM 898 O O . LYS A 1 107 ? 9.013 -12.116 -8.513 1.00 90.38 107 LYS A O 1
ATOM 903 N N . PRO A 1 108 ? 8.760 -9.873 -8.499 1.00 91.94 108 PRO A N 1
ATOM 904 C CA . PRO A 1 108 ? 9.031 -9.734 -7.084 1.00 91.94 108 PRO A CA 1
ATOM 905 C C . PRO A 1 108 ? 7.976 -10.484 -6.268 1.00 91.94 108 PRO A C 1
ATOM 907 O O . PRO A 1 108 ? 6.774 -10.425 -6.530 1.00 91.94 108 PRO A O 1
ATOM 910 N N . LYS A 1 109 ? 8.423 -11.200 -5.235 1.00 93.31 109 LYS A N 1
ATOM 911 C CA . LYS A 1 109 ? 7.530 -11.942 -4.337 1.00 93.31 109 LYS A CA 1
ATOM 912 C C . LYS A 1 109 ? 6.941 -11.011 -3.287 1.00 93.31 109 LYS A C 1
ATOM 914 O O . LYS A 1 109 ? 7.370 -11.035 -2.137 1.00 93.31 109 LYS A O 1
ATOM 919 N N . MET A 1 110 ? 5.979 -10.179 -3.664 1.00 93.81 110 MET A N 1
ATOM 920 C CA . MET A 1 110 ? 5.324 -9.244 -2.745 1.00 93.81 110 MET A CA 1
ATOM 921 C C . MET A 1 110 ? 4.301 -9.952 -1.849 1.00 93.81 110 MET A C 1
ATOM 923 O O . MET A 1 110 ? 3.590 -10.848 -2.304 1.00 93.81 110 MET A O 1
ATOM 927 N N . LYS A 1 111 ? 4.220 -9.571 -0.571 1.00 92.62 111 LYS A N 1
ATOM 928 C CA . LYS A 1 111 ? 3.114 -9.972 0.314 1.00 92.62 111 LYS A CA 1
ATOM 929 C C . LYS A 1 111 ? 1.994 -8.941 0.273 1.00 92.62 111 LYS A C 1
ATOM 931 O O . LYS A 1 111 ? 2.266 -7.755 0.107 1.00 92.62 111 LYS A O 1
ATOM 936 N N . TRP A 1 112 ? 0.757 -9.396 0.454 1.00 91.00 112 TRP A N 1
ATOM 937 C CA . TRP A 1 112 ? -0.351 -8.484 0.722 1.00 91.00 112 TRP A CA 1
ATOM 938 C C . TRP A 1 112 ? -0.080 -7.707 2.011 1.00 91.00 112 TRP A C 1
ATOM 940 O O . TRP A 1 112 ? 0.414 -8.277 2.985 1.00 91.00 112 TRP A O 1
ATOM 950 N N . SER A 1 113 ? -0.395 -6.414 2.011 1.00 90.50 113 SER A N 1
ATOM 951 C CA . SER A 1 113 ? -0.324 -5.606 3.224 1.00 90.50 113 SER A CA 1
ATOM 952 C C . SER A 1 113 ? -1.347 -6.093 4.244 1.00 90.50 113 SER A C 1
ATOM 954 O O . SER A 1 113 ? -2.487 -6.415 3.902 1.00 90.50 113 SER A O 1
ATOM 956 N N . ASP A 1 114 ? -0.955 -6.083 5.515 1.00 92.38 114 ASP A N 1
ATOM 957 C CA . ASP A 1 114 ? -1.912 -6.190 6.610 1.00 92.38 114 ASP A CA 1
ATOM 958 C C . ASP A 1 114 ? -2.938 -5.051 6.508 1.00 92.38 114 ASP A C 1
ATOM 960 O O . ASP A 1 114 ? -2.627 -3.963 6.024 1.00 92.38 114 ASP A O 1
ATOM 964 N N . ILE A 1 115 ? -4.159 -5.275 6.989 1.00 93.31 115 ILE A N 1
ATOM 965 C CA . ILE A 1 115 ? -5.218 -4.259 6.967 1.00 93.31 115 ILE A CA 1
ATOM 966 C C . ILE A 1 115 ? -5.500 -3.787 8.386 1.00 93.31 115 ILE A C 1
ATOM 968 O O . ILE A 1 115 ? -5.870 -4.579 9.256 1.00 93.31 115 ILE A O 1
ATOM 972 N N . ALA A 1 116 ? -5.365 -2.488 8.624 1.00 94.56 116 ALA A N 1
ATOM 973 C CA . ALA A 1 116 ? -5.805 -1.860 9.854 1.00 94.56 116 ALA A CA 1
ATOM 974 C C . ALA A 1 116 ? -7.285 -1.492 9.753 1.00 94.56 116 ALA A C 1
ATOM 976 O O . ALA A 1 116 ? -7.704 -0.775 8.850 1.00 94.56 116 ALA A O 1
ATOM 977 N N . VAL A 1 117 ? -8.069 -1.964 10.719 1.00 96.06 117 VAL A N 1
ATOM 978 C CA . VAL A 1 117 ? -9.482 -1.634 10.891 1.00 96.06 117 VAL A CA 1
ATOM 979 C C . VAL A 1 117 ? -9.651 -0.883 12.201 1.00 96.06 117 VAL A C 1
ATOM 981 O O . VAL A 1 117 ? -9.284 -1.368 13.278 1.00 96.06 117 VAL A O 1
ATOM 984 N N . ILE A 1 118 ? -10.224 0.310 12.109 1.00 95.38 118 ILE A N 1
ATOM 985 C CA . ILE A 1 118 ? -10.470 1.192 13.244 1.00 95.38 118 ILE A CA 1
ATOM 986 C C . ILE A 1 118 ? -11.936 1.572 13.213 1.00 95.38 118 ILE A C 1
ATOM 988 O O . ILE A 1 118 ? -12.400 2.131 12.225 1.00 95.38 118 ILE A O 1
ATOM 992 N N . VAL A 1 119 ? -12.654 1.305 14.300 1.00 95.69 119 VAL A N 1
ATOM 993 C CA . VAL A 1 119 ? -14.039 1.759 14.458 1.00 95.69 119 VAL A CA 1
ATOM 994 C C . VAL A 1 119 ? -14.078 2.769 15.586 1.00 95.69 119 VAL A C 1
ATOM 996 O O . VAL A 1 119 ? -13.659 2.484 16.712 1.00 95.69 119 VAL A O 1
ATOM 999 N N . ALA A 1 120 ? -14.584 3.956 15.286 1.00 94.69 120 ALA A N 1
ATOM 1000 C CA . ALA A 1 120 ? -14.715 5.044 16.233 1.00 94.69 120 ALA A CA 1
ATOM 1001 C C . ALA A 1 120 ? -16.158 5.547 16.243 1.00 94.69 120 ALA A C 1
ATOM 1003 O O . ALA A 1 120 ? -16.737 5.798 15.192 1.00 94.69 120 ALA A O 1
ATOM 1004 N N . SER A 1 121 ? -16.728 5.711 17.428 1.00 93.25 121 SER A N 1
ATOM 1005 C CA . SER A 1 121 ? -18.111 6.153 17.611 1.00 93.25 121 SER A CA 1
ATOM 1006 C C . SER A 1 121 ? -18.141 7.408 18.463 1.00 93.25 121 SER A C 1
ATOM 1008 O O . SER A 1 121 ? -17.186 7.711 19.184 1.00 93.25 121 SER A O 1
ATOM 1010 N N . ARG A 1 122 ? -19.213 8.191 18.352 1.00 87.25 122 ARG A N 1
ATOM 1011 C CA . ARG A 1 122 ? -19.428 9.302 19.280 1.00 87.25 122 ARG A CA 1
ATOM 1012 C C . ARG A 1 122 ? -19.507 8.761 20.707 1.00 87.25 122 ARG A C 1
ATOM 1014 O O . ARG A 1 122 ? -19.986 7.648 20.918 1.00 87.25 122 ARG A O 1
ATOM 1021 N N . ALA A 1 123 ? -18.976 9.552 21.635 1.00 68.44 123 ALA A N 1
ATOM 1022 C CA . ALA A 1 123 ? -19.246 9.382 23.055 1.00 68.44 123 ALA A CA 1
ATOM 1023 C C . ALA A 1 123 ? -20.748 9.511 23.321 1.00 68.44 123 ALA A C 1
ATOM 1025 O O . ALA A 1 123 ? -21.367 10.377 22.653 1.00 68.44 123 ALA A O 1
#

Radius of gyration: 17.2 Å; Cα contacts (8 Å, |Δi|>4): 172; chains: 1; bounding box: 35×33×41 Å

Solvent-accessible surface area (backbone atoms only — not comparable to full-atom values): 6971 Å² total; per-residue (Å²): 110,66,57,84,77,47,66,60,50,77,48,78,43,61,36,77,57,69,47,72,47,36,52,53,50,52,49,54,49,47,54,42,35,49,75,61,76,38,80,87,65,78,54,52,64,67,56,57,55,48,52,43,42,75,52,63,32,41,78,78,44,79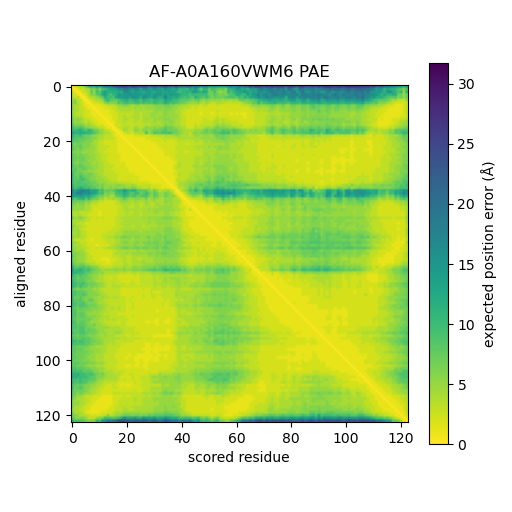,46,76,49,80,49,93,48,66,51,53,69,68,59,51,49,54,54,48,54,53,49,52,52,50,37,55,77,68,62,37,60,65,70,58,52,50,54,50,51,53,53,56,71,69,62,60,83,25,45,45,50,28,36,32,39,36,33,30,29,59,121

pLDDT: mean 91.67, std 6.9, range [59.94, 97.94]